Protein AF-A0A1H8M0B8-F1 (afdb_monomer)

Secondary structure (DSSP, 8-state):
-----------------------------------------------PPPEEEEEEEEEEEE-SSTTGGGT--TT-EEEEEEEEEETTEEEEEEEETTEEEEEEEEEE-SSEEEEEESSTTSPPEEEETTSEEEEEEEEEEEEE-------

pLDDT: mean 76.48, std 20.57, range [38.0, 96.94]

Structure (mmCIF, N/CA/C/O backbone):
data_AF-A0A1H8M0B8-F1
#
_entry.id   AF-A0A1H8M0B8-F1
#
loop_
_atom_site.group_PDB
_atom_site.id
_atom_site.type_symbol
_atom_site.label_atom_id
_atom_site.label_alt_id
_atom_site.label_comp_id
_atom_site.label_asym_id
_atom_site.label_entity_id
_atom_site.label_seq_id
_atom_site.pdbx_PDB_ins_code
_atom_site.Cartn_x
_atom_site.Cartn_y
_atom_site.Cartn_z
_atom_site.occupancy
_atom_site.B_iso_or_equiv
_atom_site.auth_seq_id
_atom_site.auth_comp_id
_atom_site.auth_asym_id
_atom_site.auth_atom_id
_atom_site.pdbx_PDB_model_num
ATOM 1 N N . MET A 1 1 ? 39.008 0.273 -21.617 1.00 43.28 1 MET A N 1
ATOM 2 C CA . MET A 1 1 ? 40.070 0.942 -20.840 1.00 43.28 1 MET A CA 1
ATOM 3 C C . MET A 1 1 ? 39.411 1.936 -19.891 1.00 43.28 1 MET A C 1
ATOM 5 O O . MET A 1 1 ? 38.769 2.859 -20.363 1.00 43.28 1 MET A O 1
ATOM 9 N N . THR A 1 2 ? 39.449 1.618 -18.591 1.00 43.69 2 THR A N 1
ATOM 10 C CA . THR A 1 2 ? 39.797 2.446 -17.405 1.00 43.69 2 THR A CA 1
ATOM 11 C C . THR A 1 2 ? 40.070 3.947 -17.709 1.00 43.69 2 THR A C 1
ATOM 13 O O . THR A 1 2 ? 40.696 4.225 -18.723 1.00 43.69 2 THR A O 1
ATOM 16 N N . ILE A 1 3 ? 39.722 4.978 -16.916 1.00 44.59 3 ILE A N 1
ATOM 17 C CA . ILE A 1 3 ? 39.832 5.169 -15.452 1.00 44.59 3 ILE A CA 1
ATOM 18 C C . ILE A 1 3 ? 38.968 6.367 -14.986 1.00 44.59 3 ILE A C 1
ATOM 20 O O . ILE A 1 3 ? 38.743 7.313 -15.736 1.00 44.59 3 ILE A O 1
ATOM 24 N N . CYS A 1 4 ? 38.560 6.292 -13.715 1.00 47.16 4 CYS A N 1
ATOM 25 C CA . CYS A 1 4 ? 38.049 7.311 -12.792 1.00 47.16 4 CYS A CA 1
ATOM 26 C C . CYS A 1 4 ? 38.700 8.705 -12.859 1.00 47.16 4 CYS A C 1
ATOM 28 O O . CYS A 1 4 ? 39.867 8.805 -13.218 1.00 47.16 4 CYS A O 1
ATOM 30 N N . LEU A 1 5 ? 38.004 9.715 -12.306 1.00 46.62 5 LEU A N 1
ATOM 31 C CA . LEU A 1 5 ? 38.491 10.573 -11.202 1.00 46.62 5 LEU A CA 1
ATOM 32 C C . LEU A 1 5 ? 37.396 11.565 -10.740 1.00 46.62 5 LEU A C 1
ATOM 34 O O . LEU A 1 5 ? 37.003 12.460 -11.481 1.00 46.62 5 LEU A O 1
ATOM 38 N N . SER A 1 6 ? 36.942 11.427 -9.489 1.00 46.09 6 SER A N 1
ATOM 39 C CA . SER A 1 6 ? 36.479 12.560 -8.654 1.00 46.09 6 SER A CA 1
ATOM 40 C C . SER A 1 6 ? 37.708 13.400 -8.247 1.00 46.09 6 SER A C 1
ATOM 42 O O . SER A 1 6 ? 38.815 12.852 -8.341 1.00 46.09 6 SER A O 1
ATOM 44 N N . PRO A 1 7 ? 37.600 14.652 -7.728 1.00 57.22 7 PRO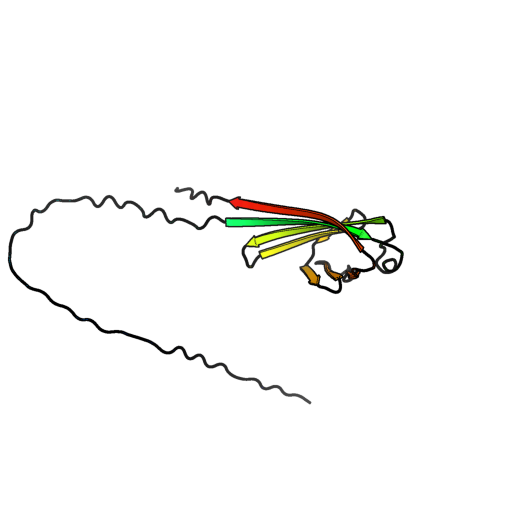 A N 1
ATOM 45 C CA . PRO A 1 7 ? 37.337 14.813 -6.281 1.00 57.22 7 PRO A CA 1
ATOM 46 C C . PRO A 1 7 ? 36.843 16.209 -5.760 1.00 57.22 7 PRO A C 1
ATOM 48 O O . PRO A 1 7 ? 36.751 17.188 -6.488 1.00 57.22 7 PRO A O 1
ATOM 51 N N . GLN A 1 8 ? 36.620 16.241 -4.434 1.00 45.38 8 GLN A N 1
ATOM 52 C CA . GLN A 1 8 ? 36.684 17.320 -3.418 1.00 45.38 8 GLN A CA 1
ATOM 53 C C . GLN A 1 8 ? 35.618 18.432 -3.230 1.00 45.38 8 GLN A C 1
ATOM 55 O O . GLN A 1 8 ? 35.586 19.466 -3.884 1.00 45.38 8 GLN A O 1
ATOM 60 N N . VAL A 1 9 ? 34.877 18.224 -2.132 1.00 50.00 9 VAL A N 1
ATOM 61 C CA . VAL A 1 9 ? 34.524 19.101 -0.987 1.00 50.00 9 VAL A CA 1
ATOM 62 C C . VAL A 1 9 ? 35.280 20.438 -0.849 1.00 50.00 9 VAL A C 1
ATOM 64 O O . VAL A 1 9 ? 36.503 20.448 -0.908 1.00 50.00 9 VAL A O 1
ATOM 67 N N . THR A 1 10 ? 34.580 21.516 -0.451 1.00 49.22 10 THR A N 1
ATOM 68 C CA . THR A 1 10 ? 35.031 22.467 0.600 1.00 49.22 10 THR A CA 1
ATOM 69 C C . THR A 1 10 ? 33.834 23.198 1.232 1.00 49.22 10 THR A C 1
ATOM 71 O O . THR A 1 10 ? 32.980 23.748 0.544 1.00 49.22 10 THR A O 1
ATOM 74 N N . SER A 1 11 ? 33.788 23.164 2.565 1.00 45.00 11 SER A N 1
ATOM 75 C CA . SER A 1 11 ? 32.856 23.861 3.457 1.00 45.00 11 SER A CA 1
ATOM 76 C C . SER A 1 11 ? 33.343 25.288 3.721 1.00 45.00 11 SER A C 1
ATOM 78 O O . SER A 1 11 ? 34.542 25.484 3.914 1.00 45.00 11 SER A O 1
ATOM 80 N N . HIS A 1 12 ? 32.444 26.273 3.796 1.00 51.44 12 HIS A N 1
ATOM 81 C CA . HIS A 1 12 ? 32.768 27.567 4.397 1.00 51.44 12 HIS A CA 1
ATOM 82 C C . HIS A 1 12 ? 31.535 28.175 5.075 1.00 51.44 12 HIS A C 1
ATOM 84 O O . HIS A 1 12 ? 30.563 28.541 4.419 1.00 51.44 12 HIS A O 1
ATOM 90 N N . VAL A 1 13 ? 31.595 28.311 6.400 1.00 54.00 13 VAL A N 1
ATOM 91 C CA . VAL A 1 13 ? 30.628 29.061 7.213 1.00 54.00 13 VAL A CA 1
ATOM 92 C C . VAL A 1 13 ? 31.317 30.347 7.672 1.00 54.00 13 VAL A C 1
ATOM 94 O O . VAL A 1 13 ? 32.388 30.256 8.274 1.00 54.00 13 VAL A O 1
ATOM 97 N N . PRO A 1 14 ? 30.759 31.542 7.420 1.00 51.09 14 PRO A N 1
ATOM 98 C CA . PRO A 1 14 ? 31.272 32.763 8.016 1.00 51.09 14 PRO A CA 1
ATOM 99 C C . PRO A 1 14 ? 30.683 33.003 9.414 1.00 51.09 14 PRO A C 1
ATOM 101 O O . PRO A 1 14 ? 29.481 32.901 9.652 1.00 51.09 14 PRO A O 1
ATOM 104 N N . SER A 1 15 ? 31.599 33.327 10.321 1.00 46.97 15 SER A N 1
ATOM 105 C CA . SER A 1 15 ? 31.410 33.719 11.714 1.00 46.97 15 SER A CA 1
ATOM 106 C C . SER A 1 15 ? 30.827 35.137 11.816 1.00 46.97 15 SER A C 1
ATOM 108 O O . SER A 1 15 ? 31.260 36.022 11.078 1.00 46.97 15 SER A O 1
ATOM 110 N N . TYR A 1 16 ? 29.897 35.381 12.745 1.00 43.38 16 TYR A N 1
ATOM 111 C CA . TYR A 1 16 ? 29.498 36.738 13.130 1.00 43.38 16 TYR A CA 1
ATOM 112 C C . TYR A 1 16 ? 29.444 36.876 14.652 1.00 43.38 16 TYR A C 1
ATOM 114 O O . TYR A 1 16 ? 28.648 36.238 15.339 1.00 43.38 16 TYR A O 1
ATOM 122 N N . VAL A 1 17 ? 30.335 37.733 15.142 1.00 53.84 17 VAL A N 1
ATOM 123 C CA . VAL A 1 17 ? 30.429 38.240 16.510 1.00 53.84 17 VAL A CA 1
ATOM 124 C C . VAL A 1 17 ? 29.663 39.559 16.558 1.00 53.84 17 VAL A C 1
ATOM 126 O O . VAL A 1 17 ? 29.776 40.352 15.621 1.00 53.84 17 VAL A O 1
ATOM 129 N N . PRO A 1 18 ? 28.984 39.864 17.669 1.00 49.59 18 PRO A N 1
ATOM 130 C CA . PRO A 1 18 ? 29.056 41.241 18.127 1.00 49.59 18 PRO A CA 1
ATOM 131 C C . PRO A 1 18 ? 29.465 41.371 19.590 1.00 49.59 18 PRO A C 1
ATOM 133 O O . PRO A 1 18 ? 29.055 40.631 20.486 1.00 49.59 18 PRO A O 1
ATOM 136 N N . SER A 1 19 ? 30.323 42.367 19.758 1.00 39.09 19 SER A N 1
ATOM 137 C CA . SER A 1 19 ? 30.982 42.799 20.969 1.00 39.09 19 SER A CA 1
ATOM 138 C C . SER A 1 19 ? 30.053 43.560 21.913 1.00 39.09 19 SER A C 1
ATOM 140 O O . SER A 1 19 ? 29.113 44.243 21.520 1.00 39.09 19 SER A O 1
ATOM 142 N N . GLN A 1 20 ? 30.428 43.422 23.177 1.00 47.78 20 GLN A N 1
ATOM 143 C CA . GLN A 1 20 ? 30.029 44.114 24.395 1.00 47.78 20 GLN A CA 1
ATOM 144 C C . GLN A 1 20 ? 29.773 45.621 24.238 1.00 47.78 20 GLN A C 1
ATOM 146 O O . GLN A 1 20 ? 30.476 46.287 23.481 1.00 47.78 20 GLN A O 1
ATOM 151 N N . THR A 1 21 ? 28.892 46.168 25.085 1.00 42.66 21 THR A N 1
ATOM 152 C CA . THR A 1 21 ? 29.209 47.254 26.044 1.00 42.66 21 THR A CA 1
ATOM 153 C C . THR A 1 21 ? 27.933 47.693 26.775 1.00 42.66 21 THR A C 1
ATOM 155 O O . THR A 1 21 ? 26.999 48.134 26.119 1.00 42.66 21 THR A O 1
ATOM 158 N N . LEU A 1 22 ? 27.907 47.625 28.114 1.00 40.75 22 LEU A N 1
ATOM 159 C CA . LEU A 1 22 ? 27.720 48.802 28.985 1.00 40.75 22 LEU A CA 1
ATOM 160 C C . LEU A 1 22 ? 27.817 48.409 30.478 1.00 40.75 22 LEU A C 1
ATOM 162 O O . LEU A 1 22 ? 26.986 47.675 30.998 1.00 40.75 22 LEU A O 1
ATOM 166 N N . SER A 1 23 ? 28.863 48.930 31.120 1.00 38.00 23 SER A N 1
ATOM 167 C CA . SER A 1 23 ? 28.905 49.613 32.424 1.00 38.00 23 SER A CA 1
ATOM 168 C C . SER A 1 23 ? 28.052 49.117 33.608 1.00 38.00 23 SER A C 1
ATOM 170 O O . SER A 1 23 ? 26.831 49.192 33.578 1.00 38.00 23 SER A O 1
ATOM 172 N N . GLN A 1 24 ? 28.700 48.831 34.747 1.00 51.38 24 GLN A N 1
ATOM 173 C CA . GLN A 1 24 ? 28.868 49.723 35.924 1.00 51.38 24 GLN A CA 1
ATOM 174 C C . GLN A 1 24 ? 29.276 48.881 37.179 1.00 51.38 24 GLN A C 1
ATOM 176 O O . GLN A 1 24 ? 29.641 47.720 37.017 1.00 51.38 24 GLN A O 1
ATOM 181 N N . PRO A 1 25 ? 29.368 49.446 38.402 1.00 47.72 25 PRO A N 1
ATOM 182 C CA . PRO A 1 25 ? 30.603 49.824 39.082 1.00 47.72 25 PRO A CA 1
ATOM 183 C C . PRO A 1 25 ? 30.980 48.887 40.250 1.00 47.72 25 PRO A C 1
ATOM 185 O O . PRO A 1 25 ? 30.170 48.119 40.763 1.00 47.72 25 PRO A O 1
ATOM 188 N N . VAL A 1 26 ? 32.233 48.989 40.697 1.00 55.81 26 VAL A N 1
ATOM 189 C CA . VAL A 1 26 ? 32.787 48.259 41.848 1.00 55.81 26 VAL A CA 1
ATOM 190 C C . VAL A 1 26 ? 32.588 49.036 43.157 1.00 55.81 26 VAL A C 1
ATOM 192 O O . VAL A 1 26 ? 32.824 50.243 43.168 1.00 55.81 26 VAL A O 1
ATOM 195 N N . ALA A 1 27 ? 32.193 48.335 44.233 1.00 54.47 27 ALA A N 1
ATOM 196 C CA . ALA A 1 27 ? 32.594 48.489 45.656 1.00 54.47 27 ALA A CA 1
ATOM 197 C C . ALA A 1 27 ? 31.486 47.968 46.614 1.00 54.47 27 ALA A C 1
ATOM 199 O O . ALA A 1 27 ? 30.324 47.946 46.218 1.00 54.47 27 ALA A O 1
ATOM 200 N N . PRO A 1 28 ? 31.755 47.717 47.914 1.00 47.22 28 PRO A N 1
ATOM 201 C CA . PRO A 1 28 ? 32.874 47.001 48.537 1.00 47.22 28 PRO A CA 1
ATOM 202 C C . PRO A 1 28 ? 32.400 45.860 49.490 1.00 47.22 28 PRO A C 1
ATOM 204 O O . PRO A 1 28 ? 31.221 45.726 49.794 1.00 47.22 28 PRO A O 1
ATOM 207 N N . SER A 1 29 ? 33.366 45.040 49.929 1.00 47.94 29 SER A N 1
ATOM 208 C CA . SER A 1 29 ? 33.504 44.267 51.192 1.00 47.94 29 SER A CA 1
ATOM 209 C C . SER A 1 29 ? 32.266 44.163 52.108 1.00 47.94 29 SER A C 1
ATOM 211 O O . SER A 1 29 ? 31.742 45.176 52.554 1.00 47.94 29 SER A O 1
ATOM 213 N N . THR A 1 30 ? 31.797 43.009 52.601 1.00 51.84 30 THR A N 1
ATOM 214 C CA . THR A 1 30 ? 32.389 42.027 53.558 1.00 51.84 30 THR A CA 1
ATOM 215 C C . THR A 1 30 ? 31.194 41.175 54.093 1.00 51.84 30 THR A C 1
ATOM 217 O O . THR A 1 30 ? 30.055 41.551 53.825 1.00 51.84 30 THR A O 1
ATOM 220 N N . PRO A 1 31 ? 31.344 40.209 55.023 1.00 47.72 31 PRO A N 1
ATOM 221 C CA . PRO A 1 31 ? 32.093 38.956 55.039 1.00 47.72 31 PRO A CA 1
ATOM 222 C C . PRO A 1 31 ? 31.191 37.715 54.818 1.00 47.72 31 PRO A C 1
ATOM 224 O O . PRO A 1 31 ? 29.969 37.739 54.935 1.00 47.72 31 PRO A O 1
ATOM 227 N N . THR A 1 32 ? 31.850 36.596 54.549 1.00 51.56 32 THR A N 1
ATOM 228 C CA . THR A 1 32 ? 31.327 35.234 54.400 1.00 51.56 32 THR A CA 1
ATOM 229 C C . THR A 1 32 ? 30.572 34.730 55.644 1.00 51.56 32 THR A C 1
ATOM 231 O O . THR A 1 32 ? 31.189 34.612 56.704 1.00 51.56 32 THR A O 1
ATOM 234 N N . PRO A 1 33 ? 29.307 34.280 55.537 1.00 47.28 33 PRO A N 1
ATOM 235 C CA . PRO A 1 33 ? 28.805 33.210 56.383 1.00 47.28 33 PRO A CA 1
ATOM 236 C C . PRO A 1 33 ? 29.114 31.874 55.701 1.00 47.28 33 PRO A C 1
ATOM 238 O O . PRO A 1 33 ? 28.613 31.566 54.618 1.00 47.28 33 PRO A O 1
ATOM 241 N N . LEU A 1 34 ? 29.970 31.082 56.345 1.00 56.03 34 LEU A N 1
ATOM 242 C CA . LEU A 1 34 ? 30.193 29.673 56.042 1.00 56.03 34 LEU A CA 1
ATOM 243 C C . LEU A 1 34 ? 28.897 28.904 56.354 1.00 56.03 34 LEU A C 1
ATOM 245 O O . LEU A 1 34 ? 28.750 28.305 57.413 1.00 56.03 34 LEU A O 1
ATOM 249 N N . ALA A 1 35 ? 27.923 28.976 55.450 1.00 46.94 35 ALA A N 1
ATOM 250 C CA . ALA A 1 35 ? 26.739 28.138 55.481 1.00 46.94 35 ALA A CA 1
ATOM 251 C C . ALA A 1 35 ? 26.959 26.999 54.489 1.00 46.94 35 ALA A C 1
ATOM 253 O O . ALA A 1 35 ? 26.931 27.190 53.271 1.00 46.94 35 ALA A O 1
ATOM 254 N N . SER A 1 36 ? 27.196 25.811 55.034 1.00 50.69 36 SER A N 1
ATOM 255 C CA . SER A 1 36 ? 27.114 24.525 54.355 1.00 50.69 36 SER A CA 1
ATOM 256 C C . SER A 1 36 ? 25.717 24.345 53.754 1.00 50.69 36 SER A C 1
ATOM 258 O O . SER A 1 36 ? 24.842 23.683 54.305 1.00 50.69 36 SER A O 1
ATOM 260 N N . ARG A 1 37 ? 25.481 24.945 52.585 1.00 42.91 37 ARG A N 1
ATOM 261 C CA . ARG A 1 37 ? 24.388 24.533 51.712 1.00 42.91 37 ARG A CA 1
ATOM 262 C C . ARG A 1 37 ? 24.845 23.253 51.049 1.00 42.91 37 ARG A C 1
ATOM 264 O O . ARG A 1 37 ? 25.561 23.283 50.052 1.00 42.91 37 ARG A O 1
ATOM 271 N N . SER A 1 38 ? 24.415 22.135 51.624 1.00 51.44 38 SER A N 1
ATOM 272 C CA . SER A 1 38 ? 24.194 20.910 50.873 1.00 51.44 38 SER A CA 1
ATOM 273 C C . SER A 1 38 ? 23.476 21.316 49.593 1.00 51.44 38 SER A C 1
ATOM 275 O O . SER A 1 38 ? 22.311 21.714 49.625 1.00 51.44 38 SER A O 1
ATOM 277 N N . ALA A 1 39 ? 24.206 21.334 48.480 1.00 45.03 39 ALA A N 1
ATOM 278 C CA . ALA A 1 39 ? 23.595 21.434 47.177 1.00 45.03 39 ALA A CA 1
ATOM 279 C C . ALA A 1 39 ? 22.764 20.162 47.055 1.00 45.03 39 ALA A C 1
ATOM 281 O O . ALA A 1 39 ? 23.295 19.090 46.777 1.00 45.03 39 ALA A O 1
ATOM 282 N N . SER A 1 40 ? 21.466 20.267 47.335 1.00 50.72 40 SER A N 1
ATOM 283 C CA . SER A 1 40 ? 20.497 19.373 46.739 1.00 50.72 40 SER A CA 1
ATOM 284 C C . SER A 1 40 ? 20.697 19.539 45.241 1.00 50.72 40 SER A C 1
ATOM 286 O O . SER A 1 40 ? 20.220 2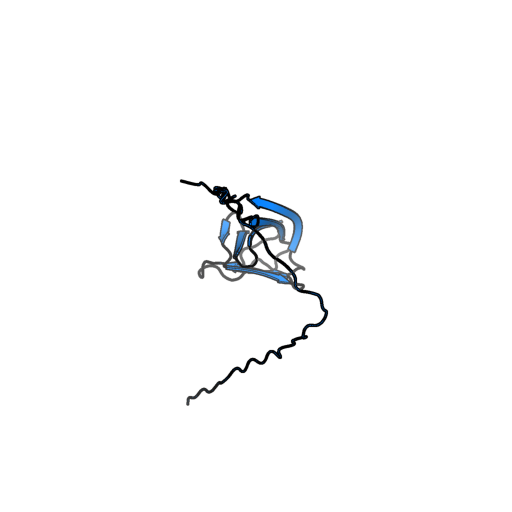0.487 44.613 1.00 50.72 40 SER A O 1
ATOM 288 N N . SER A 1 41 ? 21.518 18.651 44.687 1.00 51.12 41 SER A N 1
ATOM 289 C CA . SER A 1 41 ? 21.573 18.352 43.276 1.00 51.12 41 SER A CA 1
ATOM 290 C C . SER A 1 41 ? 20.175 17.879 42.913 1.00 51.12 41 SER A C 1
ATOM 292 O O . SER A 1 41 ? 19.872 16.691 42.902 1.00 51.12 41 SER A O 1
ATOM 294 N N . HIS A 1 42 ? 19.280 18.831 42.653 1.00 53.38 42 HIS A N 1
ATOM 295 C CA . HIS A 1 42 ? 18.113 18.561 41.845 1.00 53.38 42 HIS A CA 1
ATOM 296 C C . HIS A 1 42 ? 18.683 18.114 40.512 1.00 53.38 42 HIS A C 1
ATOM 298 O O . HIS A 1 42 ? 19.115 18.929 39.693 1.00 53.38 42 HIS A O 1
ATOM 304 N N . ALA A 1 43 ? 18.794 16.792 40.374 1.00 55.62 43 ALA A N 1
ATOM 305 C CA . ALA A 1 43 ? 19.056 16.129 39.126 1.00 55.62 43 ALA A CA 1
ATOM 306 C C . ALA A 1 43 ? 18.153 16.825 38.116 1.00 55.62 43 ALA A C 1
ATOM 308 O O . ALA A 1 43 ? 16.930 16.833 38.265 1.00 55.62 43 ALA A O 1
ATOM 309 N N . ARG A 1 44 ? 18.763 17.517 37.152 1.00 55.19 44 ARG A N 1
ATOM 310 C CA . ARG A 1 44 ? 18.035 18.000 35.991 1.00 55.19 44 ARG A CA 1
ATOM 311 C C . ARG A 1 44 ? 17.422 16.747 35.392 1.00 55.19 44 ARG A C 1
ATOM 313 O O . ARG A 1 44 ? 18.149 15.953 34.800 1.00 55.19 44 ARG A O 1
ATOM 320 N N . GLN A 1 45 ? 16.128 16.541 35.629 1.00 59.50 45 GLN A N 1
ATOM 321 C CA . GLN A 1 45 ? 15.362 15.510 34.957 1.00 59.50 45 GLN A CA 1
ATOM 322 C C . GLN A 1 45 ? 15.582 15.786 33.473 1.00 59.50 45 GLN A C 1
ATOM 324 O O . GLN A 1 45 ? 15.136 16.809 32.953 1.00 59.50 45 GLN A O 1
ATOM 329 N N . ALA A 1 46 ? 16.387 14.952 32.822 1.00 57.12 46 ALA A N 1
ATOM 330 C CA . ALA A 1 46 ? 16.604 15.075 31.400 1.00 57.12 46 ALA A CA 1
ATOM 331 C C . ALA A 1 46 ? 15.256 14.769 30.753 1.00 57.12 46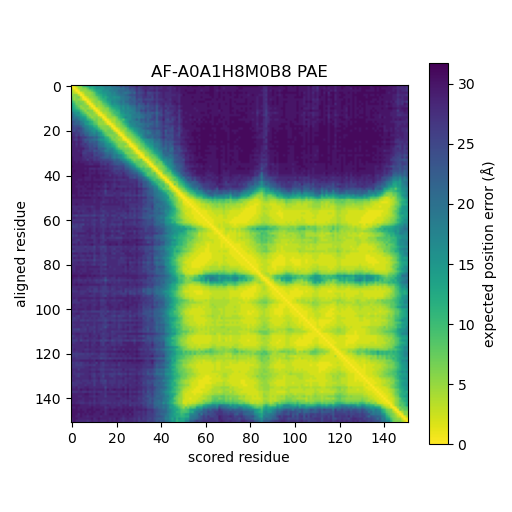 ALA A C 1
ATOM 333 O O . ALA A 1 46 ? 14.790 13.631 30.794 1.00 57.12 46 ALA A O 1
ATOM 334 N N . CYS A 1 47 ? 14.596 15.796 30.223 1.00 57.25 47 CYS A N 1
ATOM 335 C CA . CYS A 1 47 ? 13.411 15.623 29.403 1.00 57.25 47 CYS A CA 1
ATOM 336 C C . CYS A 1 47 ? 13.863 14.892 28.136 1.00 57.25 47 CYS A C 1
ATOM 338 O O . CYS A 1 47 ? 14.337 15.517 27.188 1.00 57.25 47 CYS A O 1
ATOM 340 N N . THR A 1 48 ? 13.803 13.563 28.132 1.00 64.19 48 THR A N 1
ATOM 341 C CA . THR A 1 48 ? 13.966 12.794 26.903 1.00 64.19 48 THR A CA 1
ATOM 342 C C . THR A 1 48 ? 12.781 13.132 26.006 1.00 64.19 48 THR A C 1
ATOM 344 O O . THR A 1 48 ? 11.630 13.128 26.448 1.00 64.19 48 THR A O 1
ATOM 347 N N . ALA A 1 49 ? 13.059 13.515 24.758 1.00 68.44 49 ALA A N 1
ATOM 348 C CA . ALA A 1 49 ? 12.000 13.841 23.814 1.00 68.44 49 ALA A CA 1
ATOM 349 C C . ALA A 1 49 ? 11.068 12.621 23.660 1.00 68.44 49 ALA A C 1
ATOM 351 O O . ALA A 1 49 ? 11.567 11.500 23.524 1.00 68.44 49 ALA A O 1
ATOM 352 N N . PRO A 1 50 ? 9.736 12.806 23.704 1.00 69.88 50 PRO A N 1
ATOM 353 C CA . PRO A 1 50 ? 8.800 11.704 23.536 1.00 69.88 50 PRO A CA 1
ATOM 354 C C . PRO A 1 50 ? 8.966 11.100 22.139 1.00 69.88 50 PRO A C 1
ATOM 356 O O . PRO A 1 50 ? 8.985 11.826 21.142 1.00 69.88 50 PRO A O 1
ATOM 359 N N . ARG A 1 51 ? 9.071 9.771 22.055 1.00 82.19 51 ARG A N 1
ATOM 360 C CA . ARG A 1 51 ? 9.190 9.071 20.771 1.00 82.19 51 ARG A CA 1
ATOM 361 C C . ARG A 1 51 ? 7.816 8.982 20.115 1.00 82.19 51 ARG A C 1
ATOM 363 O O . ARG A 1 51 ? 6.847 8.582 20.761 1.00 82.19 51 ARG A O 1
ATOM 370 N N . VAL A 1 52 ? 7.720 9.359 18.842 1.00 86.69 52 VAL A N 1
ATOM 371 C CA . VAL A 1 52 ? 6.445 9.440 18.116 1.00 86.69 52 VAL A CA 1
ATOM 372 C C . VAL A 1 52 ? 6.424 8.416 16.995 1.00 86.69 52 VAL A C 1
ATOM 374 O O . VAL A 1 52 ? 7.200 8.521 16.056 1.00 86.69 52 VAL A O 1
ATOM 377 N N . THR A 1 53 ? 5.491 7.468 17.042 1.00 89.44 53 THR A N 1
ATOM 378 C CA . THR A 1 53 ? 5.286 6.495 15.960 1.00 89.44 53 THR A CA 1
ATOM 379 C C . THR A 1 53 ? 4.056 6.859 15.138 1.00 89.44 53 THR A C 1
ATOM 381 O O . THR A 1 53 ? 2.964 7.018 15.683 1.00 89.44 53 THR A O 1
ATOM 384 N N . ARG A 1 54 ? 4.208 6.957 13.815 1.00 92.00 54 ARG A N 1
ATOM 385 C CA . ARG A 1 54 ? 3.100 7.144 12.867 1.00 92.00 54 ARG A CA 1
ATOM 386 C C . ARG A 1 54 ? 2.745 5.818 12.209 1.00 92.00 54 ARG A C 1
ATOM 388 O O . ARG A 1 54 ? 3.629 5.060 11.811 1.00 92.00 54 ARG A O 1
ATOM 395 N N . ARG A 1 55 ? 1.451 5.542 12.095 1.00 94.12 55 ARG A N 1
ATOM 396 C CA . ARG A 1 55 ? 0.903 4.336 11.471 1.00 94.12 55 ARG A CA 1
ATOM 397 C C . ARG A 1 55 ? -0.084 4.753 10.396 1.00 94.12 55 ARG A C 1
ATOM 399 O O . ARG A 1 55 ? -1.103 5.359 10.712 1.00 94.12 55 ARG A O 1
ATOM 406 N N . ASN A 1 56 ? 0.211 4.412 9.150 1.00 95.12 56 ASN A N 1
ATOM 407 C CA . ASN A 1 56 ? -0.679 4.657 8.025 1.00 95.12 56 ASN A CA 1
ATOM 408 C C . ASN A 1 56 ? -1.066 3.318 7.404 1.00 95.12 56 ASN A C 1
ATOM 410 O O . ASN A 1 56 ? -0.191 2.508 7.107 1.00 95.12 56 ASN A O 1
ATOM 414 N N . THR A 1 57 ? -2.357 3.115 7.172 1.00 96.44 57 THR A N 1
ATOM 415 C CA . THR A 1 57 ? -2.879 1.948 6.462 1.00 96.44 57 THR A CA 1
ATOM 416 C C . THR A 1 57 ? -3.645 2.410 5.232 1.00 96.44 57 THR A C 1
ATOM 418 O O . THR A 1 57 ? -4.508 3.285 5.334 1.00 96.44 57 THR A O 1
ATOM 421 N N . TYR A 1 58 ? -3.351 1.811 4.082 1.00 96.50 58 TYR A N 1
ATOM 422 C CA . TYR A 1 58 ? -4.019 2.081 2.811 1.00 96.50 58 TYR A CA 1
ATOM 423 C C . TYR A 1 58 ? -4.723 0.817 2.330 1.00 96.50 58 TYR A C 1
ATOM 425 O O . TYR A 1 58 ? -4.117 -0.251 2.336 1.00 96.50 58 TYR A O 1
ATOM 433 N N . ALA A 1 59 ? -5.977 0.941 1.902 1.00 96.94 59 ALA A N 1
ATOM 434 C CA . ALA A 1 59 ? -6.725 -0.147 1.286 1.00 96.94 59 ALA A CA 1
ATOM 435 C C . ALA A 1 59 ? -6.996 0.190 -0.180 1.00 96.94 59 ALA A C 1
ATOM 437 O O . ALA A 1 59 ? -7.632 1.204 -0.484 1.00 96.94 59 ALA A O 1
ATOM 438 N N . LEU A 1 60 ? -6.504 -0.653 -1.081 1.00 96.44 60 LEU A N 1
ATOM 439 C CA . LEU A 1 60 ? -6.572 -0.472 -2.525 1.00 96.44 60 LEU A CA 1
ATOM 440 C C . LEU A 1 60 ? -7.292 -1.664 -3.140 1.00 96.44 60 LEU A C 1
ATOM 442 O O . LEU A 1 60 ? -7.022 -2.797 -2.765 1.00 96.44 60 LEU A O 1
ATOM 446 N N . ARG A 1 61 ? -8.176 -1.420 -4.097 1.00 95.88 61 ARG A N 1
ATOM 447 C CA . ARG A 1 61 ? -8.822 -2.454 -4.902 1.00 95.88 61 ARG A CA 1
ATOM 448 C C . ARG A 1 61 ? -8.310 -2.377 -6.331 1.00 95.88 61 ARG A C 1
ATOM 450 O O . ARG A 1 61 ? -8.302 -1.291 -6.905 1.00 95.88 61 ARG A O 1
ATOM 457 N N . ILE A 1 62 ? -7.933 -3.508 -6.905 1.00 95.88 62 ILE A N 1
ATOM 458 C CA . ILE A 1 62 ? -7.553 -3.608 -8.312 1.00 95.88 62 ILE A CA 1
ATOM 459 C C . ILE A 1 62 ? -8.799 -3.481 -9.189 1.00 95.88 62 ILE A C 1
ATOM 461 O O . ILE A 1 62 ? -9.861 -4.025 -8.869 1.00 95.88 62 ILE A O 1
ATOM 465 N N . ARG A 1 63 ? -8.665 -2.714 -10.272 1.00 94.81 63 ARG A N 1
ATOM 466 C CA . ARG A 1 63 ? -9.690 -2.495 -11.289 1.00 94.81 63 ARG A CA 1
ATOM 467 C C . ARG A 1 63 ? -9.210 -2.990 -12.645 1.00 94.81 63 ARG A C 1
ATOM 469 O O . ARG A 1 63 ? -8.193 -2.538 -13.164 1.00 94.81 63 ARG A O 1
ATOM 476 N N . GLY A 1 64 ? -10.018 -3.845 -13.253 1.00 91.25 64 GLY A N 1
ATOM 477 C CA . GLY A 1 64 ? -9.732 -4.450 -14.540 1.00 91.25 64 GLY A CA 1
ATOM 478 C C . GLY A 1 64 ? -8.579 -5.447 -14.477 1.00 91.25 64 GLY A C 1
ATOM 479 O O . GLY A 1 64 ? -8.255 -6.021 -13.444 1.00 91.25 64 GLY A O 1
ATOM 480 N N . ASP A 1 65 ? -7.964 -5.652 -15.634 1.00 89.00 65 ASP A N 1
ATOM 481 C CA . ASP A 1 65 ? -7.196 -6.861 -15.922 1.00 89.00 65 ASP A CA 1
ATOM 482 C C . ASP A 1 65 ? -5.731 -6.604 -16.287 1.00 89.00 65 ASP A C 1
ATOM 484 O O . ASP A 1 65 ? -4.997 -7.521 -16.653 1.00 89.00 65 ASP A O 1
ATOM 488 N N . ARG A 1 66 ? -5.291 -5.345 -16.213 1.00 87.25 66 ARG A N 1
ATOM 489 C CA . ARG A 1 66 ? -3.936 -4.942 -16.621 1.00 87.25 66 ARG A CA 1
ATOM 490 C C . ARG A 1 66 ? -2.841 -5.459 -15.698 1.00 87.25 66 ARG A C 1
ATOM 492 O O . ARG A 1 66 ? -1.681 -5.478 -16.083 1.00 87.25 66 ARG A O 1
ATOM 499 N N . MET A 1 67 ? -3.211 -5.875 -14.493 1.00 88.44 67 MET A N 1
ATOM 500 C CA . MET A 1 67 ? -2.284 -6.336 -13.463 1.00 88.44 67 MET A CA 1
ATOM 501 C C . MET A 1 67 ? -2.138 -7.863 -13.397 1.00 88.44 67 MET A C 1
ATOM 503 O O . MET A 1 67 ? -1.469 -8.381 -12.502 1.00 88.44 67 MET A O 1
ATOM 507 N N . ARG A 1 68 ? -2.713 -8.591 -14.364 1.00 88.25 68 ARG A N 1
ATOM 508 C CA . ARG A 1 68 ? -2.682 -10.061 -14.417 1.00 88.25 68 ARG A CA 1
ATOM 509 C C . ARG A 1 68 ? -1.271 -10.643 -14.477 1.00 88.25 68 ARG A C 1
ATOM 511 O O . ARG A 1 68 ? -1.053 -11.708 -13.909 1.00 88.25 68 ARG A O 1
ATOM 518 N N . ASP A 1 69 ? -0.318 -9.939 -15.086 1.00 86.56 69 ASP A N 1
ATOM 519 C CA . ASP A 1 69 ? 1.089 -10.370 -15.152 1.00 86.56 69 ASP A CA 1
ATOM 520 C C . ASP A 1 69 ? 1.738 -10.450 -13.758 1.00 86.56 69 ASP A C 1
ATOM 522 O O . ASP A 1 69 ? 2.634 -11.257 -13.522 1.00 86.56 69 ASP A O 1
ATOM 526 N N . CYS A 1 70 ? 1.239 -9.658 -12.804 1.00 83.94 70 CYS A N 1
ATOM 527 C CA . CYS A 1 70 ? 1.629 -9.704 -11.394 1.00 83.94 70 CYS A CA 1
ATOM 528 C C . CYS A 1 70 ? 0.738 -10.644 -10.562 1.00 83.94 70 CYS A C 1
ATOM 530 O O . CYS A 1 70 ? 0.789 -10.607 -9.333 1.00 83.94 70 CYS A O 1
ATOM 532 N N . ASN A 1 71 ? -0.090 -11.465 -11.216 1.00 88.75 71 ASN A N 1
ATOM 533 C CA . ASN A 1 71 ? -1.067 -12.352 -10.592 1.00 88.75 71 ASN A CA 1
ATOM 534 C C . ASN A 1 71 ? -2.086 -11.597 -9.709 1.00 88.75 71 ASN A C 1
ATOM 536 O O . ASN A 1 71 ? -2.471 -12.085 -8.646 1.00 88.75 71 ASN A O 1
ATOM 540 N N . LEU A 1 72 ? -2.483 -10.396 -10.147 1.00 91.06 72 LEU A N 1
ATOM 541 C CA . LEU A 1 72 ? -3.493 -9.538 -9.522 1.00 91.06 72 LEU A CA 1
ATOM 542 C C . LEU A 1 72 ? -4.677 -9.347 -10.475 1.00 91.06 72 LEU A C 1
ATOM 544 O O . LEU A 1 72 ? -4.497 -8.961 -11.632 1.00 91.06 72 LEU A O 1
ATOM 548 N N . PHE A 1 73 ? -5.883 -9.605 -9.984 1.00 92.69 73 PHE A N 1
ATOM 549 C CA . PHE A 1 73 ? -7.116 -9.642 -10.765 1.00 92.69 73 PHE A CA 1
ATOM 550 C C . PHE A 1 73 ? -8.111 -8.565 -10.320 1.00 92.69 7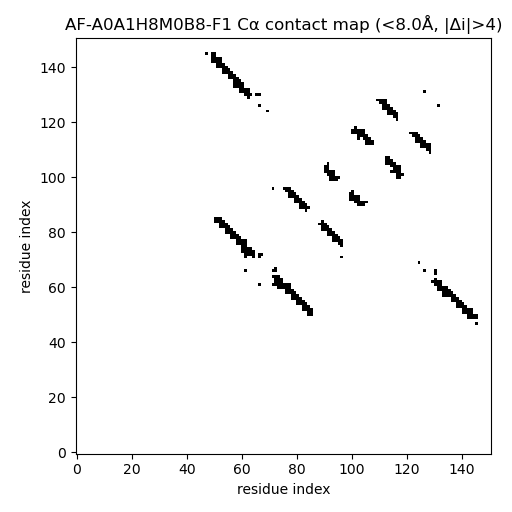3 PHE A C 1
ATOM 552 O O . PHE A 1 73 ? -8.013 -8.009 -9.224 1.00 92.69 73 PHE A O 1
ATOM 559 N N . ASP A 1 74 ? -9.090 -8.263 -11.178 1.00 94.69 74 ASP A N 1
ATOM 560 C CA . ASP A 1 74 ? -10.160 -7.322 -10.841 1.00 94.69 74 ASP A CA 1
ATOM 561 C C . ASP A 1 74 ? -10.872 -7.738 -9.549 1.00 94.69 74 ASP A C 1
ATOM 563 O O . ASP A 1 74 ? -11.313 -8.876 -9.392 1.00 94.69 74 ASP A O 1
ATOM 567 N N . GLY A 1 75 ? -11.005 -6.791 -8.621 1.00 93.69 75 GLY A N 1
ATOM 568 C CA . GLY A 1 75 ? -11.623 -7.046 -7.324 1.00 93.69 75 GLY A CA 1
ATOM 569 C C . GLY A 1 75 ? -10.654 -7.419 -6.208 1.00 93.69 75 GLY A C 1
ATOM 570 O O . GLY A 1 75 ? -11.050 -7.288 -5.048 1.00 93.69 75 GLY A O 1
ATOM 571 N N . ASP A 1 76 ? -9.405 -7.777 -6.517 1.00 94.81 76 ASP A N 1
ATOM 572 C CA . ASP A 1 76 ? -8.405 -8.059 -5.488 1.00 94.81 76 ASP A CA 1
ATOM 573 C C . ASP A 1 76 ? -8.130 -6.820 -4.637 1.00 94.81 76 ASP A C 1
ATOM 575 O O . ASP A 1 76 ? -8.109 -5.685 -5.125 1.00 94.81 76 ASP A O 1
ATOM 579 N N . VAL A 1 77 ? -7.922 -7.042 -3.339 1.00 94.88 77 VAL A N 1
ATOM 580 C CA . VAL A 1 77 ? -7.661 -5.976 -2.371 1.00 94.88 77 VAL A CA 1
ATOM 581 C C . VAL A 1 77 ? -6.238 -6.090 -1.851 1.00 94.88 77 VAL A C 1
ATOM 583 O O . VAL A 1 77 ? -5.829 -7.127 -1.334 1.00 94.88 77 VAL A O 1
ATOM 586 N N . ILE A 1 78 ? -5.509 -4.984 -1.952 1.00 95.81 78 ILE A N 1
ATOM 587 C CA . ILE A 1 78 ? -4.173 -4.808 -1.401 1.00 95.81 78 ILE A CA 1
ATOM 588 C C . ILE A 1 78 ? -4.280 -3.909 -0.175 1.00 95.81 78 ILE A C 1
ATOM 590 O O . ILE A 1 78 ? -4.806 -2.794 -0.251 1.00 95.81 78 ILE A O 1
ATOM 594 N N . ILE A 1 79 ? -3.754 -4.380 0.953 1.00 96.81 79 ILE A N 1
ATOM 595 C CA . ILE A 1 79 ? -3.646 -3.589 2.181 1.00 96.81 79 ILE A CA 1
ATOM 596 C C . ILE A 1 79 ? -2.180 -3.254 2.412 1.00 96.81 79 ILE A C 1
ATOM 598 O O . ILE A 1 79 ? -1.345 -4.146 2.440 1.00 96.81 79 ILE A O 1
ATOM 602 N N . ILE A 1 80 ? -1.856 -1.976 2.581 1.00 96.88 80 ILE A N 1
ATOM 603 C CA . ILE A 1 80 ? -0.488 -1.518 2.836 1.00 96.88 80 ILE A CA 1
ATOM 604 C C . ILE A 1 80 ? -0.434 -0.930 4.238 1.00 96.88 80 ILE A C 1
ATOM 606 O O . ILE A 1 80 ? -1.082 0.081 4.505 1.00 96.88 80 ILE A O 1
ATOM 610 N N . HIS A 1 81 ? 0.372 -1.528 5.108 1.00 96.44 81 HIS A N 1
ATOM 611 C CA . HIS A 1 81 ? 0.684 -1.041 6.445 1.00 96.44 81 HIS A CA 1
ATOM 612 C C . HIS A 1 81 ? 2.039 -0.346 6.440 1.00 96.44 81 HIS A C 1
ATOM 614 O O . HIS A 1 81 ? 3.045 -0.933 6.057 1.00 96.44 81 HIS A O 1
ATOM 620 N N . ARG A 1 82 ? 2.078 0.908 6.885 1.00 95.06 82 ARG A N 1
ATOM 621 C CA . ARG A 1 82 ? 3.279 1.739 6.917 1.00 95.06 82 ARG A CA 1
ATOM 622 C C . ARG A 1 82 ? 3.509 2.270 8.321 1.00 95.06 82 ARG A C 1
ATOM 624 O O . ARG A 1 82 ? 2.667 2.982 8.871 1.00 95.06 82 ARG A O 1
ATOM 631 N N . HIS A 1 83 ? 4.661 1.944 8.884 1.00 93.75 83 HIS A N 1
ATOM 632 C CA . HIS A 1 83 ? 5.067 2.292 10.237 1.00 93.75 83 HIS A CA 1
ATOM 633 C C . HIS A 1 83 ? 6.303 3.183 10.184 1.00 93.75 83 HIS A C 1
ATOM 635 O O . HIS A 1 83 ? 7.353 2.757 9.717 1.00 93.75 83 HIS A O 1
ATOM 641 N N . GLN A 1 84 ? 6.192 4.409 10.685 1.00 91.31 84 GLN A N 1
ATOM 642 C CA . GLN A 1 84 ? 7.321 5.326 10.835 1.00 91.31 84 GLN A CA 1
ATOM 643 C C . GLN A 1 84 ? 7.585 5.509 12.325 1.00 91.31 84 GLN A C 1
ATOM 645 O O . GLN A 1 84 ? 6.760 6.098 13.023 1.00 91.31 84 GLN A O 1
ATOM 650 N N . HIS A 1 85 ? 8.694 4.962 12.817 1.00 82.44 85 HIS A N 1
ATOM 651 C CA . HIS A 1 85 ? 9.051 5.055 14.234 1.00 82.44 85 HIS A CA 1
ATOM 652 C C . HIS A 1 85 ? 9.751 6.368 14.578 1.00 82.44 85 HIS A C 1
ATOM 654 O O . HIS A 1 85 ? 9.587 6.840 15.694 1.00 82.44 85 HIS A O 1
ATOM 660 N N . ASP A 1 86 ? 10.501 6.932 13.627 1.00 72.62 86 ASP A N 1
ATOM 661 C CA . ASP A 1 86 ? 11.252 8.187 13.721 1.00 72.62 86 ASP A CA 1
ATOM 662 C C . ASP A 1 86 ? 11.489 8.727 12.290 1.00 72.62 86 ASP A C 1
ATOM 664 O O . ASP A 1 86 ? 11.136 8.066 11.312 1.00 72.62 86 ASP A O 1
ATOM 668 N N . ALA A 1 87 ? 12.118 9.900 12.126 1.00 71.88 87 ALA A N 1
ATOM 669 C CA . ALA A 1 87 ? 12.364 10.505 10.802 1.00 71.88 87 ALA A CA 1
ATOM 670 C C . ALA A 1 87 ? 13.204 9.633 9.840 1.00 71.88 87 ALA A C 1
ATOM 672 O O . ALA A 1 87 ? 13.189 9.864 8.634 1.00 71.88 87 ALA A O 1
ATOM 673 N N . HIS A 1 88 ? 13.934 8.646 10.368 1.00 67.31 88 HIS A N 1
ATOM 674 C CA . HIS A 1 88 ? 14.875 7.816 9.610 1.00 67.31 88 HIS A CA 1
ATOM 675 C C . HIS A 1 88 ? 14.506 6.327 9.550 1.00 67.31 88 HIS A C 1
ATOM 677 O O . HIS A 1 88 ? 15.169 5.581 8.837 1.00 67.31 88 HIS A O 1
ATOM 683 N N . GLN A 1 89 ? 13.480 5.879 10.279 1.00 80.12 89 GLN A N 1
ATOM 684 C CA . GLN A 1 89 ? 13.091 4.466 10.330 1.00 80.12 89 GLN A CA 1
ATOM 685 C C . GLN A 1 89 ? 11.640 4.300 9.882 1.00 80.12 89 GLN A C 1
ATOM 687 O O . GLN A 1 89 ? 10.704 4.607 10.627 1.00 80.12 89 GLN A O 1
ATOM 692 N N . GLU A 1 90 ? 11.474 3.792 8.662 1.00 87.44 90 GLU A N 1
ATOM 693 C CA . GLU A 1 90 ? 10.193 3.426 8.064 1.00 87.44 90 GLU A CA 1
ATOM 694 C C . GLU A 1 90 ? 10.193 1.934 7.724 1.00 87.44 90 GLU A C 1
ATOM 696 O O . GLU A 1 90 ? 11.171 1.400 7.208 1.00 87.44 90 GLU A O 1
ATOM 701 N N . THR A 1 91 ? 9.088 1.263 8.023 1.00 92.94 91 THR A N 1
ATOM 702 C CA . THR A 1 91 ? 8.834 -0.124 7.633 1.00 92.94 91 THR A CA 1
ATOM 703 C C . THR A 1 91 ? 7.479 -0.179 6.956 1.00 92.94 91 THR A C 1
ATOM 705 O O . THR A 1 91 ? 6.513 0.405 7.455 1.00 92.94 91 THR A O 1
ATOM 708 N N . ALA A 1 92 ? 7.393 -0.881 5.832 1.00 95.25 92 ALA A N 1
ATOM 709 C CA . ALA A 1 92 ? 6.139 -1.095 5.136 1.00 95.25 92 ALA A CA 1
ATOM 710 C C . ALA A 1 92 ? 5.920 -2.586 4.868 1.00 95.25 92 ALA A C 1
ATOM 712 O O . ALA A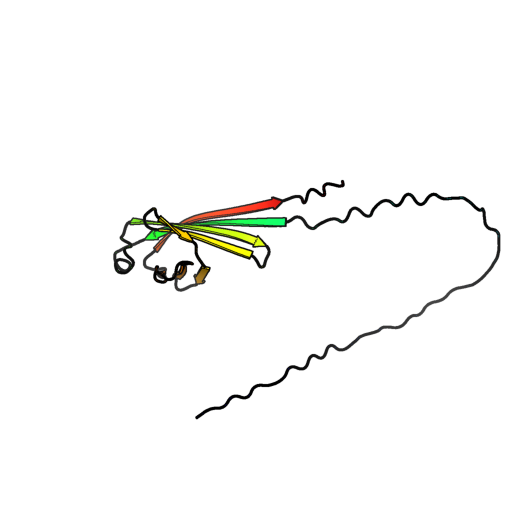 1 92 ? 6.854 -3.319 4.557 1.00 95.25 92 ALA A O 1
ATOM 713 N N . VAL A 1 93 ? 4.676 -3.030 5.006 1.00 96.56 93 VAL A N 1
ATOM 714 C CA . VAL A 1 93 ? 4.237 -4.396 4.712 1.00 96.56 93 VAL A CA 1
ATOM 715 C C . VAL A 1 93 ? 2.989 -4.292 3.851 1.00 96.56 93 VAL A C 1
ATOM 717 O O . VAL A 1 93 ? 2.089 -3.513 4.165 1.00 96.56 93 VAL A O 1
ATOM 720 N N . ALA A 1 94 ? 2.936 -5.048 2.762 1.00 96.06 94 ALA A N 1
ATOM 721 C CA . ALA A 1 94 ? 1.763 -5.144 1.907 1.00 96.06 94 ALA A CA 1
ATOM 722 C C . ALA A 1 94 ? 1.165 -6.548 1.983 1.00 96.06 94 ALA A C 1
ATOM 724 O O . ALA A 1 94 ? 1.876 -7.538 1.850 1.00 96.06 94 ALA A O 1
ATOM 725 N N . THR A 1 95 ? -0.148 -6.633 2.147 1.00 95.88 95 THR A N 1
ATOM 726 C CA . THR A 1 95 ? -0.903 -7.875 2.004 1.00 95.88 95 THR A CA 1
ATOM 727 C C . THR A 1 95 ? -1.463 -7.929 0.589 1.00 95.88 95 THR A C 1
ATOM 729 O O . THR A 1 95 ? -2.332 -7.130 0.240 1.00 95.88 95 THR A O 1
ATOM 732 N N . ILE A 1 96 ? -0.955 -8.853 -0.224 1.00 92.56 96 ILE A N 1
ATOM 733 C CA . ILE A 1 96 ? -1.312 -9.058 -1.634 1.00 92.56 96 ILE A CA 1
ATOM 734 C C . ILE A 1 96 ? -1.788 -10.506 -1.770 1.00 92.56 96 ILE A C 1
ATOM 736 O O . ILE A 1 96 ? -1.065 -11.417 -1.375 1.00 92.56 96 ILE A O 1
ATOM 740 N N . ASN A 1 97 ? -2.995 -10.749 -2.293 1.00 88.00 97 ASN A N 1
ATOM 741 C CA . ASN A 1 97 ? -3.562 -12.105 -2.418 1.00 88.00 97 ASN A CA 1
ATOM 742 C C . ASN A 1 97 ? -3.504 -12.916 -1.110 1.00 88.00 97 ASN A C 1
ATOM 744 O O . ASN A 1 97 ? -3.094 -14.075 -1.102 1.00 88.00 97 ASN A O 1
ATOM 748 N N . GLN A 1 98 ? -3.862 -12.284 0.014 1.00 88.00 98 GLN A N 1
ATOM 749 C CA . G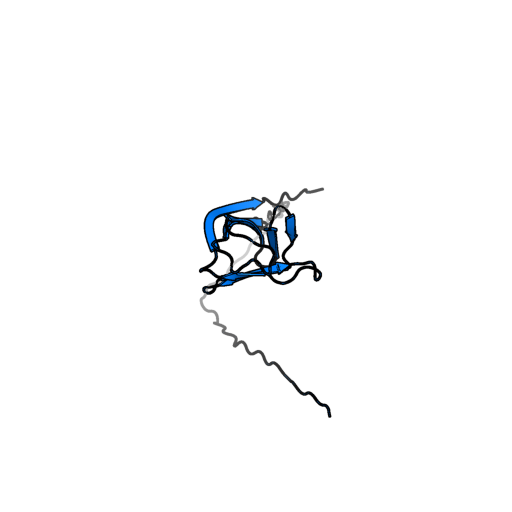LN A 1 98 ? -3.810 -12.875 1.364 1.00 88.00 98 GLN A CA 1
ATOM 750 C C . GLN A 1 98 ? -2.402 -13.273 1.851 1.00 88.00 98 GLN A C 1
ATOM 752 O O . GLN A 1 98 ? -2.272 -13.901 2.900 1.00 88.00 98 GLN A O 1
ATOM 757 N N . ARG A 1 99 ? -1.339 -12.889 1.135 1.00 91.12 99 ARG A N 1
ATOM 758 C CA . ARG A 1 99 ? 0.053 -13.085 1.545 1.00 91.12 99 ARG A CA 1
ATOM 759 C C . ARG A 1 99 ? 0.652 -11.768 2.014 1.00 91.12 99 ARG A C 1
ATOM 761 O O . ARG A 1 99 ? 0.559 -10.762 1.316 1.00 91.12 99 ARG A O 1
ATOM 768 N N . GLU A 1 100 ? 1.298 -11.789 3.172 1.00 94.56 100 GLU A N 1
ATOM 769 C CA . GLU A 1 100 ? 2.085 -10.657 3.655 1.00 94.56 100 GLU A CA 1
ATOM 770 C C . GLU A 1 100 ? 3.451 -10.614 2.971 1.00 94.56 100 GLU A C 1
ATOM 772 O O . GLU A 1 100 ? 4.165 -11.614 2.889 1.00 94.56 100 GLU A O 1
ATOM 777 N N . VAL A 1 101 ? 3.805 -9.432 2.482 1.00 94.62 101 VAL A N 1
ATOM 778 C CA . VA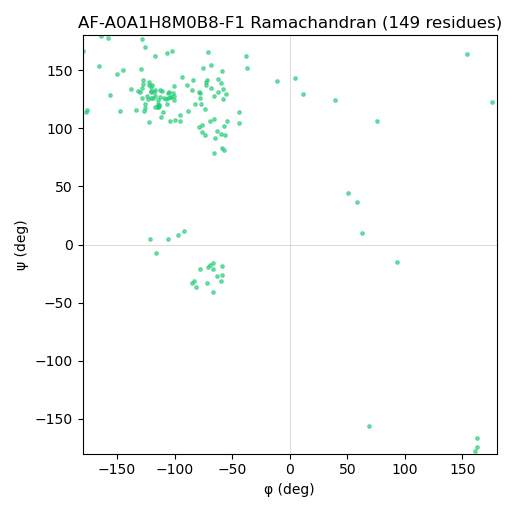L A 1 101 ? 5.057 -9.136 1.798 1.00 94.62 101 VAL A CA 1
ATOM 779 C C . VAL A 1 101 ? 5.691 -7.945 2.499 1.00 94.62 101 VAL A C 1
ATOM 781 O O . VAL A 1 101 ? 5.152 -6.836 2.485 1.00 94.62 101 VAL A O 1
ATOM 784 N N . ALA A 1 102 ? 6.843 -8.171 3.125 1.00 95.50 102 ALA A N 1
ATOM 785 C CA . ALA A 1 102 ? 7.655 -7.085 3.651 1.00 95.50 102 ALA A CA 1
ATOM 786 C C . ALA A 1 102 ? 8.224 -6.269 2.487 1.00 95.50 102 ALA A C 1
ATOM 788 O O . ALA A 1 102 ? 8.706 -6.834 1.504 1.00 95.50 102 ALA A O 1
ATOM 789 N N . LEU A 1 103 ? 8.154 -4.946 2.596 1.00 95.69 103 LEU A N 1
ATOM 790 C CA . LEU A 1 103 ? 8.660 -4.034 1.584 1.00 95.69 103 LEU A CA 1
ATOM 791 C C . LEU A 1 103 ? 9.956 -3.394 2.066 1.00 95.69 103 LEU A C 1
ATOM 793 O O . LEU A 1 103 ? 9.996 -2.788 3.138 1.00 95.69 103 LEU A O 1
ATOM 797 N N . LYS A 1 104 ? 10.971 -3.440 1.209 1.00 93.69 104 LYS A N 1
ATOM 798 C CA . LYS A 1 104 ? 12.196 -2.657 1.353 1.00 93.69 104 LYS A CA 1
ATOM 799 C C . LYS A 1 104 ? 11.919 -1.169 1.200 1.00 93.69 104 LYS A C 1
ATOM 801 O O . LYS A 1 104 ? 12.485 -0.330 1.899 1.00 93.69 104 LYS A O 1
ATOM 806 N N . GLN A 1 105 ? 11.057 -0.838 0.241 1.00 92.75 105 GLN A N 1
ATOM 807 C CA . GLN A 1 105 ? 10.707 0.534 -0.086 1.00 92.75 105 GLN A CA 1
ATOM 808 C C . GLN A 1 105 ? 9.271 0.613 -0.613 1.00 92.75 105 GLN A C 1
ATOM 810 O O . GLN A 1 105 ? 8.775 -0.286 -1.290 1.00 92.75 105 GLN A O 1
ATOM 815 N N . LEU A 1 106 ? 8.610 1.726 -0.304 1.00 94.19 106 LEU A N 1
ATOM 816 C CA . LEU A 1 106 ? 7.289 2.099 -0.801 1.00 94.19 106 LEU A CA 1
ATOM 817 C C . LEU A 1 106 ? 7.387 3.517 -1.368 1.00 94.19 106 LEU A C 1
ATOM 819 O O . LEU A 1 106 ? 7.807 4.432 -0.661 1.00 94.19 106 LEU A O 1
ATOM 823 N N . SER A 1 107 ? 6.980 3.714 -2.622 1.00 93.62 107 SER A N 1
ATOM 824 C CA . SER A 1 107 ? 6.897 5.046 -3.235 1.00 93.62 107 SER A CA 1
ATOM 825 C C . SER A 1 107 ? 5.493 5.296 -3.751 1.00 93.62 107 SER A C 1
ATOM 827 O O . SER A 1 107 ? 4.939 4.495 -4.501 1.00 93.62 107 SER A O 1
ATOM 829 N N . ILE A 1 108 ? 4.920 6.428 -3.352 1.00 92.56 108 ILE A N 1
ATOM 830 C CA . ILE A 1 108 ? 3.605 6.883 -3.797 1.00 92.56 108 ILE A CA 1
ATOM 831 C C . ILE A 1 108 ? 3.832 8.142 -4.627 1.00 92.56 108 ILE A C 1
ATOM 833 O O . ILE A 1 108 ? 4.367 9.136 -4.134 1.00 92.56 108 ILE A O 1
ATOM 837 N N . SER A 1 109 ? 3.439 8.095 -5.895 1.00 93.44 109 SER A N 1
ATOM 838 C CA . SER A 1 109 ? 3.654 9.165 -6.866 1.00 93.44 109 SER A CA 1
ATOM 839 C C . SER A 1 109 ? 2.352 9.542 -7.578 1.00 93.44 109 SER A C 1
ATOM 841 O O . SER A 1 109 ? 1.310 8.915 -7.399 1.00 93.44 109 SER A O 1
ATOM 843 N N . ARG A 1 110 ? 2.410 10.561 -8.443 1.00 92.62 110 ARG A N 1
ATOM 844 C CA . ARG A 1 110 ? 1.267 10.945 -9.290 1.00 92.62 110 ARG A CA 1
ATOM 845 C C . ARG A 1 110 ? 0.902 9.898 -10.345 1.00 92.62 110 ARG A C 1
ATOM 847 O O . ARG A 1 110 ? -0.219 9.931 -10.840 1.00 92.62 110 ARG A O 1
ATOM 854 N N . LEU A 1 111 ? 1.825 9.005 -10.698 1.00 92.44 111 LEU A N 1
ATOM 855 C CA . LEU A 1 111 ? 1.577 7.943 -11.677 1.00 92.44 111 LEU A CA 1
ATOM 856 C C . LEU A 1 111 ? 0.930 6.716 -11.029 1.00 92.44 111 LEU A C 1
ATOM 858 O O . LEU A 1 111 ? 0.111 6.040 -11.650 1.00 92.44 111 LEU A O 1
ATOM 862 N N . GLY A 1 112 ? 1.287 6.445 -9.777 1.00 93.44 112 GLY A N 1
ATOM 863 C CA . GLY A 1 112 ? 0.919 5.209 -9.118 1.00 93.44 112 GLY A CA 1
ATOM 864 C C . GLY A 1 112 ? 1.753 4.926 -7.881 1.00 93.44 112 GLY A C 1
ATOM 865 O O . GLY A 1 112 ? 2.486 5.789 -7.379 1.00 93.44 112 GLY A O 1
ATOM 866 N N . ILE A 1 113 ? 1.648 3.686 -7.423 1.00 94.94 113 ILE A N 1
ATOM 867 C CA . ILE A 1 113 ? 2.313 3.174 -6.229 1.00 94.94 113 ILE A CA 1
ATOM 868 C C . ILE A 1 113 ? 3.312 2.105 -6.650 1.00 94.94 113 ILE A C 1
ATOM 870 O O . ILE A 1 113 ? 2.938 1.125 -7.285 1.00 94.94 113 ILE A O 1
ATOM 874 N N . HIS A 1 114 ? 4.573 2.282 -6.273 1.00 95.06 114 HIS A N 1
ATOM 875 C CA . HIS A 1 114 ? 5.608 1.268 -6.435 1.00 95.06 114 HIS A CA 1
ATOM 876 C C . HIS A 1 114 ? 5.867 0.560 -5.107 1.00 95.06 114 HIS A C 1
ATOM 878 O O . HIS A 1 114 ? 6.097 1.209 -4.078 1.00 95.06 114 HIS A O 1
ATOM 884 N N . LEU A 1 115 ? 5.857 -0.768 -5.159 1.00 94.69 115 LEU A N 1
ATOM 885 C CA . LEU A 1 115 ? 6.160 -1.662 -4.052 1.00 94.69 115 LEU A CA 1
ATOM 886 C C . LEU A 1 115 ? 7.447 -2.420 -4.386 1.00 94.69 115 LEU A C 1
ATOM 888 O O . LEU A 1 115 ? 7.482 -3.159 -5.371 1.00 94.69 115 LEU A O 1
ATOM 892 N N . TRP A 1 116 ? 8.478 -2.252 -3.558 1.00 94.88 116 TRP A N 1
ATOM 893 C CA . TRP A 1 116 ? 9.713 -3.032 -3.635 1.00 94.88 116 TRP A CA 1
ATOM 894 C C . TRP A 1 116 ? 9.716 -4.069 -2.517 1.00 94.88 116 TRP A C 1
ATOM 896 O O . TRP A 1 116 ? 9.887 -3.680 -1.358 1.00 94.88 116 TRP A O 1
ATOM 906 N N . PRO A 1 117 ? 9.511 -5.358 -2.827 1.00 94.69 117 PRO A N 1
ATOM 907 C CA . PRO A 1 117 ? 9.635 -6.426 -1.846 1.00 94.69 117 PRO A CA 1
ATOM 908 C C . PRO A 1 117 ? 11.041 -6.469 -1.233 1.00 94.69 117 PRO A C 1
ATOM 910 O O . PRO A 1 117 ? 12.028 -6.115 -1.876 1.00 94.69 117 PRO A O 1
ATOM 913 N N . GLU A 1 118 ? 11.132 -6.905 0.021 1.00 94.94 118 GLU A N 1
ATOM 914 C CA . GLU A 1 118 ? 12.415 -7.211 0.669 1.00 94.94 118 GLU A CA 1
ATOM 915 C C . GLU A 1 118 ? 13.035 -8.494 0.091 1.00 94.94 118 GLU A C 1
ATOM 917 O O . GLU A 1 118 ? 14.254 -8.607 -0.033 1.00 94.94 118 GLU A O 1
ATOM 922 N N . ASP A 1 119 ? 12.191 -9.452 -0.299 1.00 91.25 119 ASP A N 1
ATOM 923 C CA . ASP A 1 119 ? 12.617 -10.698 -0.931 1.00 91.25 119 ASP A CA 1
ATOM 924 C C . ASP A 1 119 ? 12.857 -10.504 -2.436 1.00 91.25 119 ASP A C 1
ATOM 926 O O . ASP A 1 119 ? 11.941 -10.174 -3.189 1.00 91.25 119 ASP A O 1
ATOM 930 N N . ALA A 1 120 ? 14.085 -10.774 -2.884 1.00 87.31 120 ALA A N 1
ATOM 931 C CA . ALA A 1 120 ? 14.488 -10.689 -4.287 1.00 87.31 120 ALA A CA 1
ATOM 932 C C . ALA A 1 120 ? 13.806 -11.731 -5.194 1.00 87.31 120 ALA A C 1
ATOM 934 O O . ALA A 1 120 ? 13.837 -11.585 -6.416 1.00 87.31 120 ALA A O 1
ATOM 935 N N . ALA A 1 121 ? 13.202 -12.781 -4.628 1.00 88.94 121 ALA A N 1
ATOM 936 C CA . ALA A 1 121 ? 12.417 -13.749 -5.391 1.00 88.94 121 ALA A CA 1
ATOM 937 C C . ALA A 1 121 ? 11.086 -13.166 -5.899 1.00 88.94 121 ALA A C 1
ATOM 939 O O . ALA A 1 121 ? 10.492 -13.717 -6.828 1.00 88.94 121 ALA A O 1
ATOM 940 N N . MET A 1 122 ? 10.610 -12.069 -5.301 1.00 86.31 122 MET A N 1
ATOM 941 C CA . MET A 1 122 ? 9.371 -11.412 -5.698 1.00 86.31 122 MET A CA 1
ATOM 942 C C . MET A 1 122 ? 9.667 -10.183 -6.571 1.00 86.31 122 MET A C 1
ATOM 944 O O . MET A 1 122 ? 10.450 -9.324 -6.166 1.00 86.31 122 MET A O 1
ATOM 948 N N . PRO A 1 123 ? 9.046 -10.063 -7.760 1.00 89.50 123 PRO A N 1
ATOM 949 C CA . PRO A 1 123 ? 9.258 -8.908 -8.621 1.00 89.50 123 PRO A CA 1
ATOM 950 C C . PRO A 1 123 ? 8.671 -7.634 -8.007 1.00 89.50 123 PRO A C 1
ATOM 952 O O . PRO A 1 123 ? 7.708 -7.669 -7.238 1.00 89.50 123 PRO A O 1
ATOM 955 N N . GLU A 1 124 ? 9.235 -6.495 -8.402 1.00 92.06 124 GLU A N 1
ATOM 956 C CA . GLU A 1 124 ? 8.676 -5.182 -8.091 1.00 92.06 124 GLU A CA 1
ATOM 957 C C . GLU A 1 124 ? 7.259 -5.059 -8.664 1.00 92.06 124 GLU A C 1
ATOM 959 O O . GLU A 1 124 ? 6.991 -5.474 -9.794 1.00 92.06 124 GLU A O 1
ATOM 964 N N . VAL A 1 125 ? 6.349 -4.460 -7.895 1.00 92.38 125 VAL A N 1
ATOM 965 C CA . VAL A 1 125 ? 4.952 -4.284 -8.309 1.00 92.38 125 VAL A CA 1
ATOM 966 C C . VAL A 1 125 ? 4.666 -2.800 -8.472 1.00 92.38 125 VAL A C 1
ATOM 968 O O . VAL A 1 125 ? 4.788 -2.028 -7.518 1.00 92.38 125 VAL A O 1
ATOM 971 N N . PHE A 1 126 ? 4.254 -2.401 -9.676 1.00 94.00 126 PHE A N 1
ATOM 972 C CA . PHE A 1 126 ? 3.814 -1.038 -9.954 1.00 94.00 126 PHE A CA 1
ATOM 973 C C . PHE A 1 126 ? 2.308 -0.976 -10.205 1.00 94.00 126 PHE A C 1
ATOM 975 O O . PHE A 1 126 ? 1.800 -1.507 -11.190 1.00 94.00 126 PHE A O 1
ATOM 982 N N . LEU A 1 127 ? 1.599 -0.304 -9.301 1.00 93.50 127 LEU A N 1
ATOM 983 C CA . LEU A 1 127 ? 0.158 -0.099 -9.346 1.00 93.50 127 LEU A CA 1
ATOM 984 C C . LEU A 1 127 ? -0.149 1.253 -10.001 1.00 93.50 127 LEU A C 1
ATOM 986 O O . LEU A 1 127 ? 0.045 2.298 -9.375 1.00 93.50 127 LEU A O 1
ATOM 990 N N . HIS A 1 128 ? -0.645 1.256 -11.238 1.00 94.31 128 HIS A N 1
ATOM 991 C CA . HIS A 1 128 ? -1.056 2.490 -11.913 1.00 94.31 128 HIS A CA 1
ATOM 992 C C . HIS A 1 128 ? -2.342 3.053 -11.309 1.00 94.31 128 HIS A C 1
ATOM 994 O O . HIS A 1 128 ? -3.287 2.312 -11.047 1.00 94.31 1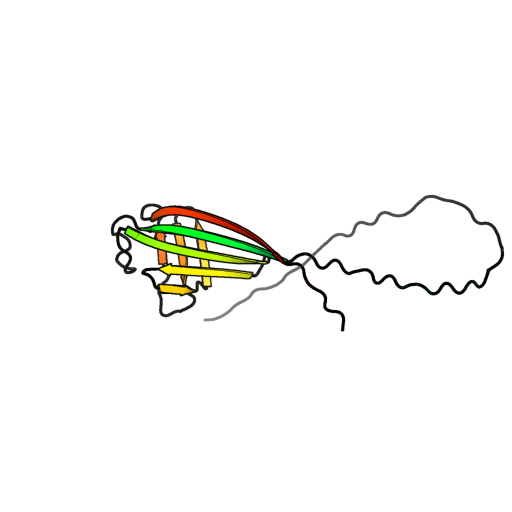28 HIS A O 1
ATOM 1000 N N . ASN A 1 129 ? -2.438 4.380 -11.197 1.00 93.81 129 ASN A N 1
ATOM 1001 C CA . ASN A 1 129 ? -3.631 5.047 -10.660 1.00 93.81 129 ASN A CA 1
ATOM 1002 C C . ASN A 1 129 ? -4.925 4.753 -11.444 1.00 93.81 129 ASN A C 1
ATOM 1004 O O . ASN A 1 129 ? -6.010 4.840 -10.878 1.00 93.81 129 ASN A O 1
ATOM 1008 N N . CYS A 1 130 ? -4.831 4.423 -12.736 1.00 93.69 130 CYS A N 1
ATOM 1009 C CA . CYS A 1 130 ? -5.990 4.064 -13.558 1.00 93.69 130 CYS A CA 1
ATOM 1010 C C . CYS A 1 130 ? -6.500 2.634 -13.318 1.00 93.69 130 CYS A C 1
ATOM 1012 O O . CYS A 1 130 ? -7.667 2.367 -13.604 1.00 93.69 130 CYS A O 1
ATOM 1014 N N . ASP A 1 131 ? -5.658 1.751 -12.780 1.00 93.75 131 ASP A N 1
ATOM 1015 C CA . ASP A 1 131 ?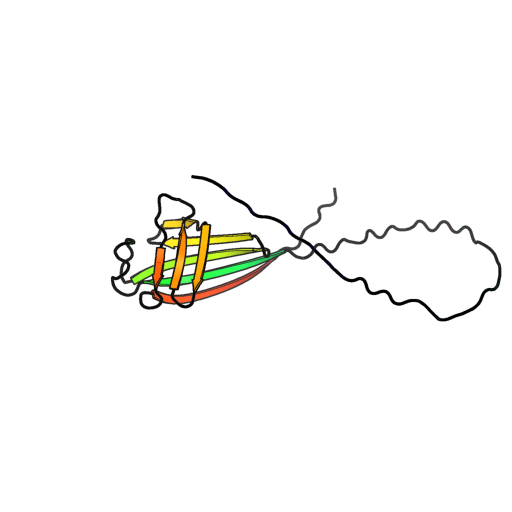 -5.954 0.330 -12.564 1.00 93.75 131 ASP A CA 1
ATOM 1016 C C . ASP A 1 131 ? -6.214 0.018 -11.078 1.00 93.75 131 ASP A C 1
ATOM 1018 O O . ASP A 1 131 ? -6.405 -1.136 -10.698 1.00 93.75 131 ASP A O 1
ATOM 1022 N N . ILE A 1 132 ? -6.243 1.039 -10.213 1.00 94.62 132 ILE A N 1
ATOM 1023 C CA . ILE A 1 132 ? -6.533 0.893 -8.783 1.00 94.62 132 ILE A CA 1
ATOM 1024 C C . ILE A 1 132 ? -7.613 1.861 -8.311 1.00 94.62 132 ILE A C 1
ATOM 1026 O O . ILE A 1 132 ? -7.776 2.973 -8.807 1.00 94.62 132 ILE A O 1
ATOM 1030 N N . GLN A 1 133 ? -8.337 1.442 -7.283 1.00 95.75 133 GLN A N 1
ATOM 1031 C CA . GLN A 1 133 ? -9.279 2.252 -6.535 1.00 95.75 133 GLN A CA 1
ATOM 1032 C C . GLN A 1 133 ? -8.862 2.306 -5.076 1.00 95.75 133 GLN A C 1
ATOM 1034 O O . GLN A 1 133 ? -8.754 1.277 -4.415 1.00 95.75 133 GLN A O 1
ATOM 1039 N N . VAL A 1 134 ? -8.716 3.510 -4.535 1.00 96.06 134 VAL A N 1
ATOM 1040 C CA . VAL A 1 134 ? -8.541 3.687 -3.092 1.00 96.06 134 VAL A CA 1
ATOM 1041 C C . VAL A 1 134 ? -9.883 3.431 -2.406 1.00 96.06 134 VAL A C 1
ATOM 1043 O O . VAL A 1 134 ? -10.851 4.150 -2.647 1.00 96.06 134 VAL A O 1
ATOM 1046 N N . LEU A 1 135 ? -9.949 2.395 -1.570 1.00 96.75 135 LEU A N 1
ATOM 1047 C CA . LEU A 1 135 ? -11.118 2.092 -0.740 1.00 96.75 135 LEU A CA 1
ATOM 1048 C C . LEU A 1 135 ? -11.133 2.948 0.528 1.00 96.75 135 LEU A C 1
ATOM 1050 O O . LEU A 1 135 ? -12.193 3.368 0.982 1.00 96.75 135 LEU A O 1
ATOM 1054 N N . GLY A 1 136 ? -9.956 3.214 1.095 1.00 95.81 136 GLY A N 1
ATOM 1055 C CA . GLY A 1 136 ? -9.825 4.024 2.297 1.00 95.81 136 GLY A CA 1
ATOM 1056 C C . GLY A 1 136 ? -8.381 4.208 2.749 1.00 95.81 136 GLY A C 1
ATOM 1057 O O . GLY A 1 136 ? -7.465 3.517 2.297 1.00 95.81 136 GLY A O 1
ATOM 1058 N N . MET A 1 137 ? -8.199 5.155 3.665 1.00 95.94 137 MET A N 1
ATOM 1059 C CA . MET A 1 137 ? -6.932 5.439 4.330 1.00 95.94 137 MET A CA 1
ATOM 1060 C C . MET A 1 137 ? -7.191 5.678 5.815 1.00 95.94 137 MET A C 1
ATOM 1062 O O . MET A 1 137 ? -8.090 6.435 6.176 1.00 95.94 137 MET A O 1
ATOM 1066 N N . VAL A 1 138 ? -6.380 5.060 6.668 1.00 96.69 138 VAL A N 1
ATOM 1067 C CA . VAL A 1 138 ? -6.399 5.275 8.118 1.00 96.69 138 VAL A CA 1
ATOM 1068 C C . VAL A 1 138 ? -5.029 5.778 8.547 1.00 96.69 138 VAL A C 1
ATOM 1070 O O . VAL A 1 138 ? -4.010 5.205 8.167 1.00 96.69 138 VAL A O 1
ATOM 1073 N N . MET A 1 139 ? -5.003 6.848 9.338 1.00 94.81 139 MET A N 1
ATOM 1074 C CA . MET A 1 139 ? -3.780 7.430 9.892 1.00 94.81 139 MET A CA 1
ATOM 1075 C C . MET A 1 139 ? -3.868 7.465 11.415 1.00 94.81 139 MET A C 1
ATOM 1077 O O . MET A 1 139 ? -4.917 7.786 11.971 1.00 94.81 139 MET A O 1
ATOM 1081 N N . GLY A 1 140 ? -2.762 7.159 12.087 1.00 92.38 140 GLY A N 1
ATOM 1082 C CA . GLY A 1 140 ? -2.656 7.174 13.540 1.00 92.38 140 GLY A CA 1
ATOM 1083 C C . GLY A 1 140 ? -1.279 7.627 14.010 1.00 92.38 140 GLY A C 1
ATOM 1084 O O . GLY A 1 140 ? -0.269 7.408 13.338 1.00 92.38 140 GLY A O 1
ATOM 1085 N N . VAL A 1 141 ? -1.242 8.254 15.184 1.00 91.69 141 VAL A N 1
ATOM 1086 C CA . VAL A 1 141 ? -0.015 8.715 15.841 1.00 91.69 141 VAL A CA 1
ATOM 1087 C C . VAL A 1 141 ? -0.023 8.221 17.284 1.00 91.69 141 VAL A C 1
ATOM 1089 O O . VAL A 1 141 ? -1.024 8.369 17.980 1.00 91.69 141 VAL A O 1
ATOM 1092 N N . ALA A 1 142 ? 1.082 7.627 17.724 1.00 88.25 142 ALA A N 1
ATOM 1093 C CA . ALA A 1 142 ? 1.283 7.161 19.090 1.00 88.25 142 ALA A CA 1
ATOM 1094 C C . ALA A 1 142 ? 2.492 7.865 19.717 1.00 88.25 142 ALA A C 1
ATOM 1096 O O . ALA A 1 142 ? 3.545 7.974 19.088 1.00 88.25 142 ALA A O 1
ATOM 1097 N N . HIS A 1 143 ? 2.335 8.319 20.961 1.00 85.81 143 HIS A N 1
ATOM 1098 C CA . HIS A 1 143 ? 3.407 8.899 21.767 1.00 85.81 143 HIS A CA 1
ATOM 1099 C C . HIS A 1 143 ? 3.872 7.870 22.798 1.00 85.81 143 HIS A C 1
ATOM 1101 O O . HIS A 1 143 ? 3.059 7.339 23.552 1.00 85.81 143 HIS A O 1
ATOM 1107 N N . HIS A 1 144 ? 5.173 7.606 22.846 1.00 78.19 144 HIS A N 1
ATOM 1108 C CA . HIS A 1 144 ? 5.786 6.726 23.833 1.00 78.19 144 HIS A CA 1
ATOM 1109 C C . HIS A 1 144 ? 6.559 7.572 24.849 1.00 78.19 144 HIS A C 1
ATOM 1111 O O . HIS A 1 144 ? 7.467 8.321 24.479 1.00 78.19 144 HIS A O 1
ATOM 1117 N N . ALA A 1 145 ? 6.187 7.462 26.127 1.00 72.62 145 ALA A N 1
ATOM 1118 C CA . ALA A 1 145 ? 6.956 8.037 27.223 1.00 72.62 145 ALA A CA 1
ATOM 1119 C C . ALA A 1 145 ? 8.159 7.133 27.513 1.00 72.62 145 ALA A C 1
ATOM 1121 O O . ALA A 1 145 ? 8.008 5.929 27.716 1.00 72.62 145 ALA A O 1
ATOM 1122 N N . THR A 1 146 ? 9.358 7.708 27.505 1.00 64.56 146 THR A N 1
ATOM 1123 C CA . THR A 1 146 ? 10.585 6.986 27.843 1.00 64.56 146 THR A CA 1
ATOM 1124 C C . THR A 1 146 ? 10.637 6.830 29.362 1.00 64.56 146 THR A C 1
ATOM 1126 O O . THR A 1 146 ? 10.907 7.795 30.073 1.00 64.56 146 THR A O 1
ATOM 1129 N N . GLU A 1 147 ? 10.331 5.641 29.881 1.00 59.78 147 GLU A N 1
ATOM 1130 C CA . GLU A 1 147 ? 10.410 5.378 31.319 1.00 59.78 147 GLU A CA 1
ATOM 1131 C C . GLU A 1 147 ? 11.872 5.131 31.714 1.00 59.78 147 GLU A C 1
ATOM 1133 O O . GLU A 1 147 ? 12.444 4.067 31.470 1.00 59.78 147 GLU A O 1
ATOM 1138 N N . THR A 1 148 ? 12.511 6.147 32.293 1.00 59.75 148 THR A N 1
ATOM 1139 C CA . THR A 1 148 ? 13.870 6.035 32.828 1.00 59.75 148 THR A CA 1
ATOM 1140 C C . THR A 1 148 ? 13.820 5.234 34.129 1.00 59.75 148 THR A C 1
ATOM 1142 O O . THR A 1 148 ? 13.564 5.786 35.198 1.00 59.75 148 THR A O 1
ATOM 1145 N N . ARG A 1 149 ? 14.045 3.916 34.060 1.00 53.06 149 ARG A N 1
ATOM 1146 C CA . ARG A 1 149 ? 14.275 3.104 35.263 1.00 53.06 149 ARG A CA 1
ATOM 1147 C C . ARG A 1 149 ? 15.626 3.485 35.866 1.00 53.06 149 ARG A C 1
ATOM 1149 O O . ARG A 1 149 ? 16.670 3.139 35.322 1.00 53.06 149 ARG A O 1
ATOM 1156 N N . HIS A 1 150 ? 15.591 4.215 36.974 1.00 53.69 150 HIS A N 1
ATOM 1157 C CA . HIS A 1 150 ? 16.750 4.402 37.839 1.00 53.69 150 HIS A CA 1
ATOM 1158 C C . HIS A 1 150 ? 16.945 3.122 38.666 1.00 53.69 150 HIS A C 1
ATOM 1160 O O . HIS A 1 150 ? 16.018 2.693 39.352 1.00 53.69 150 HIS A O 1
ATOM 1166 N N . HIS A 1 151 ? 18.119 2.502 38.524 1.00 46.03 151 HIS A N 1
ATOM 1167 C CA . HIS A 1 151 ? 18.608 1.403 39.361 1.00 46.03 151 HIS A CA 1
ATOM 1168 C C . HIS A 1 151 ? 19.360 1.953 40.572 1.00 46.03 151 HIS A C 1
ATOM 1170 O O . HIS A 1 151 ? 20.025 3.003 40.408 1.00 46.03 151 HIS A O 1
#

Mean predicted aligned error: 16.24 Å

Radius of gyration: 29.77 Å; Cα contacts (8 Å, |Δi|>4): 216; chains: 1; bounding box: 52×64×77 Å

InterPro domains:
  IPR015927 Peptidase S24/S26A/S26B/S26C [PF00717] (52-138)
  IPR036286 LexA/Signal peptidase-like superfamily [SSF51306] (55-144)
  IPR039418 LexA-like [cd06529] (58-138)

Solvent-accessible surface area (backbone atoms only — not comparable to full-atom values): 9904 Å² total; per-residue (Å²): 133,88,82,88,81,86,90,84,90,84,89,86,83,89,86,84,86,85,82,87,88,82,89,83,85,91,85,79,90,84,83,86,78,92,67,88,70,76,75,78,75,72,70,76,76,77,80,72,78,68,47,50,34,39,41,39,37,40,35,34,31,35,44,57,65,86,45,46,91,76,77,39,47,58,71,42,59,37,40,38,43,35,41,32,56,48,102,86,42,74,47,38,37,35,32,51,89,90,38,83,40,54,31,70,45,78,47,81,55,96,66,26,38,40,41,33,48,60,50,84,90,49,76,72,45,76,47,42,58,90,39,45,41,81,76,47,75,48,79,47,78,47,80,43,80,82,81,80,81,82,129

Foldseek 3Di:
DDDDDDDDDDDDDDDDDDDDDDDDDDDDDDDDDPDPPPPPCPPPPPQDPWWKKKKKKWKKAFDQDPCVVLVHHHGWIKIKIWIDRDPPDIWIWIQGPNDIFTFPDWDQDPQFIWTHGPDPVHDIDTGGPVGMDTPDMDMDMDTHDDDPDDD

Nearest PDB structures (foldseek):
  3fvd-assembly1_B  TM=5.988E-01  e=5.027E+00  Roseovarius nubinhibens ISM
  4e8g-assembly1_B  TM=5.729E-01  e=5.027E+00  Paracoccus denitrificans PD1222
  2qdd-assembly1_A  TM=5.430E-01  e=5.306E+00  Roseovarius nubinhibens ISM
  3qld-assembly1_B  TM=4.552E-01  e=5.910E+00  Alicyclobacillus acidocaldarius LAA1
  3qld-assembly1_A  TM=4.520E-01  e=6.582E+00  Alicyclobacillus acidocaldarius LAA1

Sequence (151 aa):
MTICLSPQVTSHVPSYVPSQTLSQPVAPSTPTPLASRSASSHARQACTAPRVTRRNTYALRIRGDRMRDCNLFDGDVIIIHRHQHDAHQETAVATINQREVALKQLSISRLGIHLWPEDAAMPEVFLHNCDIQVLGMVMGVAHHATETRHH

Organism: NCBI:txid77097